Protein AF-A0A1J5SQ26-F1 (afdb_monomer_lite)

Foldseek 3Di:
DQDLVNVLVVLVVVLVVLVVVLVVLVPDPDDRDPVSVVSNVVSVVVNVVSVVVNVVSPDDPPDPPPPPDDDDDDD

Radius of gyration: 22.2 Å; chains: 1; bounding box: 56×21×69 Å

pLDDT: mean 85.77, std 16.11, range [51.41, 98.19]

Sequence (75 aa):
MVTRTELCEMVRSGRTAIEYRLLGVLMRPRMFTEADEKELEALKELITRYDELMAVCLEPPEMPEAVGDADGDTK

Organism: NCBI:txid410659

Structure (mmCIF, N/CA/C/O backbone):
data_AF-A0A1J5SQ26-F1
#
_entry.id   AF-A0A1J5SQ26-F1
#
loop_
_atom_site.group_PDB
_atom_site.id
_atom_site.type_symbol
_atom_site.label_atom_id
_atom_site.label_alt_id
_atom_site.label_comp_id
_atom_site.label_asym_id
_atom_site.label_entity_id
_atom_site.label_seq_id
_atom_site.pdbx_PDB_ins_code
_atom_site.Cartn_x
_atom_site.Cartn_y
_atom_site.Cartn_z
_atom_site.occupancy
_atom_site.B_iso_or_equiv
_atom_site.auth_seq_id
_atom_site.auth_comp_id
_atom_site.auth_asym_id
_atom_site.auth_atom_id
_atom_site.pdbx_PDB_model_num
ATOM 1 N N . MET A 1 1 ? 8.874 -13.819 -20.735 1.00 72.62 1 MET A N 1
ATOM 2 C CA . MET A 1 1 ? 9.739 -12.861 -20.014 1.00 72.62 1 MET A CA 1
ATOM 3 C C . MET A 1 1 ? 8.874 -11.671 -19.664 1.00 72.62 1 MET A C 1
ATOM 5 O O . MET A 1 1 ? 8.123 -11.260 -20.534 1.00 72.62 1 MET A O 1
ATOM 9 N N . VAL A 1 2 ? 8.936 -11.183 -18.427 1.00 83.06 2 VAL A N 1
ATOM 10 C CA . VAL A 1 2 ? 8.248 -9.949 -18.022 1.00 83.06 2 VAL A CA 1
ATOM 11 C C . VAL A 1 2 ? 9.128 -8.773 -18.437 1.00 83.06 2 VAL A C 1
ATOM 13 O O . VAL A 1 2 ? 10.323 -8.767 -18.144 1.00 83.06 2 VAL A O 1
ATOM 16 N N . THR A 1 3 ? 8.562 -7.814 -19.156 1.00 90.44 3 THR A N 1
ATOM 17 C CA . THR A 1 3 ? 9.246 -6.583 -19.559 1.00 90.44 3 THR A CA 1
ATOM 18 C C . THR A 1 3 ? 9.386 -5.625 -18.376 1.00 90.44 3 THR A C 1
ATOM 20 O O . THR A 1 3 ? 8.626 -5.681 -17.410 1.00 90.44 3 THR A O 1
ATOM 23 N N . ARG A 1 4 ? 10.338 -4.688 -18.455 1.00 88.00 4 ARG A N 1
ATOM 24 C CA . ARG A 1 4 ? 10.487 -3.629 -17.444 1.00 88.00 4 ARG A CA 1
ATOM 25 C C . ARG A 1 4 ? 9.193 -2.829 -17.258 1.00 88.00 4 ARG A C 1
ATOM 27 O O . ARG A 1 4 ? 8.822 -2.531 -16.130 1.00 88.00 4 ARG A O 1
ATOM 34 N N . THR A 1 5 ? 8.489 -2.528 -18.349 1.00 89.94 5 THR A N 1
ATOM 35 C CA . THR A 1 5 ? 7.208 -1.811 -18.309 1.00 89.94 5 THR A CA 1
ATOM 36 C C . THR A 1 5 ? 6.151 -2.592 -17.532 1.00 89.94 5 THR A C 1
ATOM 38 O O . THR A 1 5 ? 5.548 -2.031 -16.620 1.00 89.94 5 THR A O 1
ATOM 41 N N . GLU A 1 6 ? 5.981 -3.887 -17.820 1.00 92.38 6 GLU A N 1
ATOM 42 C CA . GLU A 1 6 ? 5.046 -4.755 -17.087 1.00 92.38 6 GLU A CA 1
ATOM 43 C C . GLU A 1 6 ? 5.420 -4.853 -15.601 1.00 92.38 6 GLU A C 1
ATOM 45 O O . GLU A 1 6 ? 4.551 -4.773 -14.734 1.00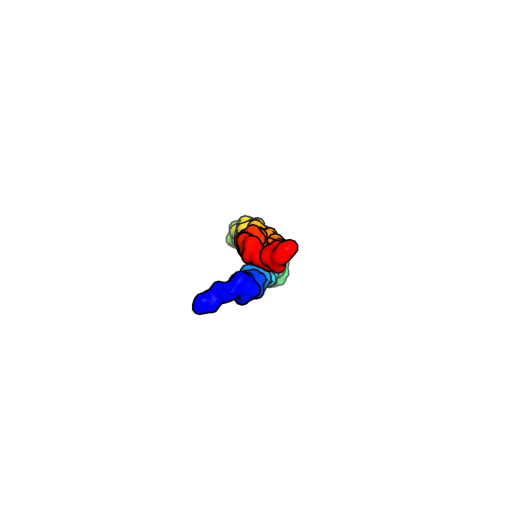 92.38 6 GLU A O 1
ATOM 50 N N . LEU A 1 7 ? 6.715 -4.956 -15.279 1.00 91.50 7 LEU A N 1
ATOM 51 C CA . LEU A 1 7 ? 7.188 -4.938 -13.893 1.00 91.50 7 LEU A CA 1
ATOM 52 C C . LEU A 1 7 ? 6.795 -3.633 -13.186 1.00 91.50 7 LEU A C 1
ATOM 54 O O . LEU A 1 7 ? 6.262 -3.661 -12.079 1.00 91.50 7 LEU A O 1
ATOM 58 N N . CYS A 1 8 ? 6.983 -2.491 -13.843 1.00 92.88 8 CYS A N 1
ATOM 59 C CA . CYS A 1 8 ? 6.640 -1.185 -13.291 1.00 92.88 8 CYS A CA 1
ATOM 60 C C . CYS A 1 8 ? 5.134 -0.929 -13.177 1.00 92.88 8 CYS A C 1
ATOM 62 O O . CYS A 1 8 ? 4.691 -0.174 -12.310 1.00 92.88 8 CYS A O 1
ATOM 64 N N . GLU A 1 9 ? 4.316 -1.543 -14.028 1.00 94.12 9 GLU A N 1
ATOM 65 C CA . GLU A 1 9 ? 2.860 -1.556 -13.867 1.00 94.12 9 GLU A CA 1
ATOM 66 C C . GLU A 1 9 ? 2.427 -2.411 -12.674 1.00 94.12 9 GLU A C 1
ATOM 68 O O . GLU A 1 9 ? 1.567 -1.986 -11.897 1.00 94.12 9 GLU A O 1
ATOM 73 N N . MET A 1 10 ? 3.061 -3.568 -12.470 1.00 95.00 10 MET A N 1
ATOM 74 C CA . MET A 1 10 ? 2.809 -4.409 -11.299 1.00 95.00 10 MET A CA 1
ATOM 75 C C . MET A 1 10 ? 3.211 -3.710 -9.997 1.00 95.00 10 MET A C 1
ATOM 77 O O . MET A 1 10 ? 2.431 -3.721 -9.046 1.00 95.00 10 MET A O 1
ATOM 81 N N . VAL A 1 11 ? 4.373 -3.046 -9.958 1.00 94.88 11 VAL A N 1
ATOM 82 C CA . VAL A 1 11 ? 4.816 -2.266 -8.788 1.00 94.88 11 VAL A CA 1
ATOM 83 C C . VAL A 1 11 ? 3.825 -1.138 -8.483 1.00 94.88 11 VAL A C 1
ATOM 85 O O . VAL A 1 11 ? 3.372 -1.019 -7.345 1.00 94.88 11 VAL A O 1
ATOM 88 N N . ARG A 1 12 ? 3.403 -0.357 -9.490 1.00 94.75 12 ARG A N 1
ATOM 89 C CA . ARG A 1 12 ? 2.375 0.688 -9.307 1.00 94.75 12 ARG A CA 1
ATOM 90 C C . ARG A 1 12 ? 1.070 0.121 -8.757 1.00 94.75 12 ARG A C 1
ATOM 92 O O . ARG A 1 12 ? 0.531 0.652 -7.790 1.00 94.75 12 ARG A O 1
ATOM 99 N N . SER A 1 13 ? 0.594 -0.977 -9.337 1.00 95.75 13 SER A N 1
ATOM 100 C CA . SER A 1 13 ? -0.651 -1.627 -8.918 1.00 95.75 13 SER A CA 1
ATOM 101 C C . SER A 1 13 ? -0.569 -2.142 -7.479 1.00 95.75 13 SER A C 1
ATOM 103 O O . SER A 1 13 ? -1.499 -1.948 -6.696 1.00 95.75 13 SER A O 1
ATOM 105 N N . GLY A 1 14 ? 0.561 -2.750 -7.104 1.00 95.94 14 GLY A N 1
ATOM 106 C CA . GLY A 1 14 ? 0.811 -3.206 -5.738 1.00 95.94 14 GLY A CA 1
ATOM 107 C C . GLY A 1 14 ? 0.833 -2.050 -4.739 1.00 95.94 14 GLY A C 1
ATOM 108 O O . GLY A 1 14 ? 0.164 -2.129 -3.710 1.00 95.94 14 GLY A O 1
ATOM 109 N N . ARG A 1 15 ? 1.495 -0.936 -5.077 1.00 95.69 15 ARG A N 1
ATOM 110 C CA . ARG A 1 15 ? 1.514 0.275 -4.244 1.00 95.69 15 ARG A CA 1
ATOM 111 C C . ARG A 1 15 ? 0.102 0.804 -3.989 1.00 95.69 15 ARG A C 1
ATOM 113 O O . ARG A 1 15 ? -0.277 1.016 -2.840 1.00 95.69 15 ARG A O 1
ATOM 120 N N . THR A 1 16 ? -0.704 0.933 -5.040 1.00 96.00 16 THR A N 1
ATOM 121 C CA . THR A 1 16 ? -2.104 1.367 -4.934 1.00 96.00 16 THR A CA 1
ATOM 122 C C . THR A 1 16 ? -2.943 0.422 -4.065 1.00 96.00 16 THR A C 1
ATOM 124 O O . THR A 1 16 ? -3.752 0.876 -3.256 1.00 96.00 16 THR A O 1
ATOM 127 N N . ALA A 1 17 ? -2.742 -0.895 -4.164 1.00 97.44 17 ALA A N 1
ATOM 128 C CA . ALA A 1 17 ? -3.441 -1.856 -3.309 1.00 97.44 17 ALA A CA 1
ATOM 129 C C . ALA A 1 17 ? -3.103 -1.671 -1.817 1.00 97.44 17 ALA A C 1
ATOM 131 O O . ALA A 1 17 ? -3.986 -1.787 -0.962 1.00 97.44 17 ALA A O 1
ATOM 132 N N . ILE A 1 18 ? -1.848 -1.340 -1.499 1.00 97.38 18 ILE A N 1
ATOM 133 C CA . ILE A 1 18 ? -1.403 -1.069 -0.126 1.00 97.38 18 ILE A CA 1
ATOM 134 C C . ILE A 1 18 ? -2.035 0.223 0.403 1.00 97.38 18 ILE A C 1
ATOM 136 O O . ILE A 1 18 ? -2.528 0.237 1.530 1.00 97.38 18 ILE A O 1
ATOM 140 N N . GLU A 1 19 ? -2.107 1.278 -0.412 1.00 96.44 19 GLU A N 1
ATOM 141 C CA . GLU A 1 19 ? -2.784 2.532 -0.049 1.00 96.44 19 GLU A CA 1
ATOM 142 C C . GLU A 1 19 ? -4.273 2.316 0.246 1.00 96.44 19 GLU A C 1
ATOM 144 O O . GLU A 1 19 ? -4.789 2.808 1.253 1.00 96.44 19 GLU A O 1
ATOM 149 N N . TYR A 1 20 ? -4.966 1.517 -0.573 1.00 97.75 20 TYR A N 1
ATOM 150 C CA . TYR A 1 20 ? -6.355 1.149 -0.295 1.00 97.75 20 TYR A CA 1
ATOM 151 C C . TYR A 1 20 ? -6.494 0.359 1.003 1.00 97.75 20 TYR A C 1
ATOM 153 O O . TYR A 1 20 ? -7.454 0.561 1.751 1.00 97.75 20 TYR A O 1
ATOM 161 N N . ARG A 1 21 ? -5.540 -0.527 1.305 1.00 97.31 21 ARG A N 1
ATOM 162 C CA . ARG A 1 21 ? -5.553 -1.271 2.564 1.00 97.31 21 ARG A CA 1
ATOM 163 C C . ARG A 1 21 ? -5.335 -0.349 3.762 1.00 97.31 21 ARG A C 1
ATOM 165 O O . ARG A 1 21 ? -6.070 -0.482 4.738 1.00 97.31 21 ARG A O 1
ATOM 172 N N . LEU A 1 22 ? -4.407 0.603 3.663 1.00 97.31 22 LEU A N 1
ATOM 173 C CA . LEU A 1 22 ? -4.158 1.633 4.675 1.00 97.31 22 LEU A CA 1
ATOM 174 C C . LEU A 1 22 ? -5.435 2.431 4.964 1.00 97.31 22 LEU A C 1
ATOM 176 O O . LEU A 1 22 ? -5.863 2.520 6.115 1.00 97.31 22 LEU A O 1
ATOM 180 N N .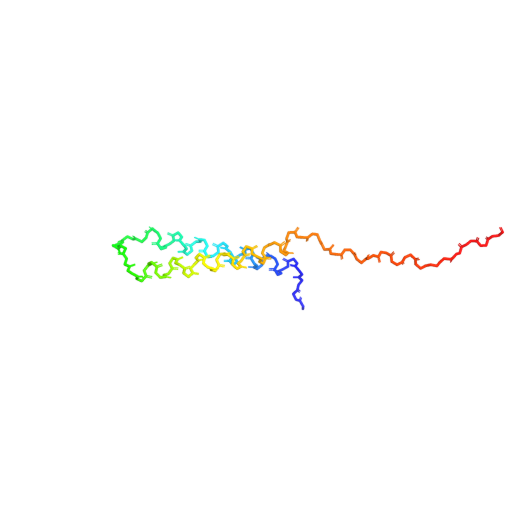 LEU A 1 23 ? -6.094 2.930 3.915 1.00 96.69 23 LEU A N 1
ATOM 181 C CA . LEU A 1 23 ? -7.373 3.627 4.035 1.00 96.69 23 LEU A CA 1
ATOM 182 C C . LEU A 1 23 ? -8.434 2.738 4.701 1.00 96.69 23 LEU A C 1
ATOM 184 O O . LEU A 1 23 ? -9.143 3.176 5.605 1.00 96.69 23 LEU A O 1
ATOM 188 N N . GLY A 1 24 ? -8.500 1.467 4.303 1.00 96.94 24 GLY A N 1
ATOM 189 C CA . GLY A 1 24 ? -9.417 0.487 4.871 1.00 96.94 24 GLY A CA 1
ATOM 190 C C . GLY A 1 24 ? -9.202 0.215 6.361 1.00 96.94 24 GLY A C 1
ATOM 191 O O . GLY A 1 24 ? -10.169 -0.116 7.039 1.00 96.94 24 GLY A O 1
ATOM 192 N N . VAL A 1 25 ? -7.980 0.354 6.889 1.00 97.06 25 VAL A N 1
ATOM 193 C CA . VAL A 1 25 ? -7.699 0.276 8.335 1.00 97.06 25 VAL A CA 1
ATOM 194 C C . VAL A 1 25 ? -8.164 1.546 9.048 1.00 97.06 25 VAL A C 1
ATOM 196 O O . VAL A 1 25 ? -8.828 1.459 10.079 1.00 97.06 25 VAL A O 1
ATOM 199 N N . LEU A 1 26 ? -7.877 2.719 8.478 1.00 95.00 26 LEU A N 1
ATOM 200 C CA . LEU A 1 26 ? -8.239 4.018 9.058 1.00 95.00 26 LEU A CA 1
ATOM 201 C C . LEU A 1 26 ? -9.756 4.262 9.096 1.00 95.00 26 LEU A C 1
ATOM 203 O O . LEU A 1 26 ? -10.246 4.953 9.983 1.00 95.00 26 LEU A O 1
ATOM 207 N N . MET A 1 27 ? -10.502 3.696 8.145 1.00 96.75 27 MET A N 1
ATOM 208 C CA . MET A 1 27 ? -11.948 3.901 8.005 1.00 96.75 27 MET A CA 1
ATOM 209 C C . MET A 1 27 ? -12.810 2.813 8.664 1.00 96.75 27 MET A C 1
ATOM 211 O O . MET A 1 27 ? -14.027 2.804 8.467 1.00 96.75 27 MET A O 1
ATOM 215 N N . ARG A 1 28 ? -12.230 1.862 9.412 1.00 94.62 28 ARG A N 1
ATOM 216 C CA . ARG A 1 28 ? -13.013 0.761 10.002 1.00 94.62 28 ARG A CA 1
ATOM 217 C C . ARG A 1 28 ? -14.102 1.314 10.935 1.00 94.62 28 ARG A C 1
ATOM 219 O O . ARG A 1 28 ? -13.787 2.106 11.819 1.00 94.62 28 ARG A O 1
ATOM 226 N N . PRO A 1 29 ? -15.364 0.855 10.831 1.00 93.88 29 PRO A N 1
ATOM 227 C CA . PRO A 1 29 ? -16.457 1.317 11.688 1.00 93.88 29 PRO A CA 1
ATOM 228 C C . PRO A 1 29 ? -16.437 0.602 13.051 1.00 93.88 29 PRO A C 1
ATOM 230 O O . PRO A 1 29 ? -17.435 0.045 1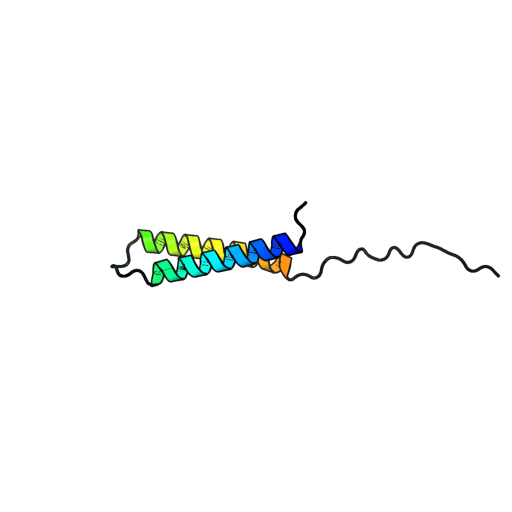3.501 1.00 93.88 29 PRO A O 1
ATOM 233 N N . ARG A 1 30 ? -15.269 0.550 13.693 1.00 94.06 30 ARG A N 1
ATOM 234 C CA . ARG A 1 30 ? -15.067 -0.029 15.023 1.00 94.06 30 ARG A CA 1
ATOM 235 C C . ARG A 1 30 ? -13.987 0.744 15.767 1.00 94.06 30 ARG A C 1
ATOM 237 O O . ARG A 1 30 ? -13.220 1.484 15.162 1.00 94.06 30 ARG A O 1
ATOM 244 N N . MET A 1 31 ? -13.908 0.529 17.077 1.00 95.50 31 MET A N 1
ATOM 245 C CA . MET A 1 31 ? -12.815 1.063 17.889 1.00 95.50 31 MET A CA 1
ATOM 246 C C . MET A 1 31 ? -11.464 0.586 17.348 1.00 95.50 31 MET A C 1
ATOM 248 O O . MET A 1 31 ? -11.321 -0.573 16.937 1.00 95.50 31 MET A O 1
ATOM 252 N N . PHE A 1 32 ? -10.496 1.498 17.355 1.00 96.19 32 PHE A N 1
ATOM 253 C CA . PHE A 1 32 ? -9.122 1.224 16.967 1.00 96.19 32 PHE A CA 1
ATOM 254 C C . PHE A 1 32 ? -8.454 0.325 18.014 1.00 96.19 32 PHE A C 1
ATOM 256 O O . PHE A 1 32 ? -8.634 0.517 19.216 1.00 96.19 32 PHE A O 1
ATOM 263 N N . THR A 1 33 ? -7.722 -0.684 17.557 1.00 97.69 33 THR A N 1
ATOM 264 C CA . THR A 1 33 ? -7.103 -1.715 18.399 1.00 97.69 33 THR A CA 1
ATOM 265 C C . THR A 1 33 ? -5.606 -1.803 18.135 1.00 97.69 33 THR A C 1
ATOM 267 O O . THR A 1 33 ? -5.134 -1.397 17.079 1.00 97.69 33 THR A O 1
ATOM 270 N N . GLU A 1 34 ? -4.861 -2.427 19.047 1.00 97.88 34 GLU A N 1
ATOM 271 C CA . GLU A 1 34 ? -3.431 -2.718 18.857 1.00 97.88 34 GLU A CA 1
ATOM 272 C C . GLU A 1 34 ? -3.159 -3.521 17.566 1.00 97.88 34 GLU A C 1
ATOM 274 O O . GLU A 1 34 ? -2.126 -3.361 16.922 1.00 97.88 34 GLU A O 1
ATOM 279 N N . ALA A 1 35 ? -4.106 -4.367 17.141 1.00 96.94 35 ALA A N 1
ATOM 280 C CA . ALA A 1 35 ? -4.000 -5.078 15.869 1.00 96.94 35 ALA A CA 1
ATOM 281 C C . ALA A 1 35 ? -4.048 -4.125 14.662 1.00 96.94 35 ALA A C 1
ATOM 283 O O . ALA A 1 35 ? -3.351 -4.361 13.679 1.00 96.94 35 ALA A O 1
ATOM 284 N N . ASP A 1 36 ? -4.837 -3.047 14.736 1.00 97.69 36 ASP A N 1
ATOM 285 C CA . ASP A 1 36 ? -4.862 -2.021 13.690 1.00 97.69 36 ASP A CA 1
ATOM 286 C C . ASP A 1 36 ? -3.561 -1.224 13.669 1.00 97.69 36 ASP A C 1
ATOM 288 O O . ASP A 1 36 ? -3.052 -0.927 12.597 1.00 97.69 36 ASP A O 1
ATOM 292 N N . GLU A 1 37 ? -3.002 -0.913 14.839 1.00 97.44 37 GLU A N 1
ATOM 293 C CA . GLU A 1 37 ? -1.718 -0.220 14.952 1.00 97.44 37 GLU A CA 1
ATOM 294 C C . GLU A 1 37 ? -0.585 -1.026 14.309 1.00 97.44 37 GLU A C 1
ATOM 296 O O . GLU A 1 37 ? 0.144 -0.506 13.465 1.00 97.44 37 GLU A O 1
ATOM 301 N N . LYS A 1 38 ? -0.498 -2.325 14.628 1.00 98.19 38 LYS A N 1
ATOM 302 C CA . LYS A 1 38 ? 0.468 -3.244 14.005 1.00 98.19 38 LYS A CA 1
ATOM 303 C C . LYS A 1 38 ? 0.258 -3.362 12.499 1.00 98.19 38 LYS A C 1
ATOM 305 O O . LYS A 1 38 ? 1.230 -3.414 11.750 1.00 98.19 38 LYS A O 1
ATOM 310 N N . GLU A 1 39 ? -0.995 -3.400 12.048 1.00 98.00 39 GLU A N 1
ATOM 311 C CA . GLU A 1 39 ? -1.312 -3.432 10.621 1.00 98.00 39 GLU A CA 1
ATOM 312 C C . GLU A 1 39 ? -0.888 -2.131 9.922 1.00 98.00 39 GLU A C 1
ATOM 314 O O . GLU A 1 39 ? -0.268 -2.194 8.864 1.00 98.00 39 GLU A O 1
ATOM 319 N N . LEU A 1 40 ? -1.149 -0.960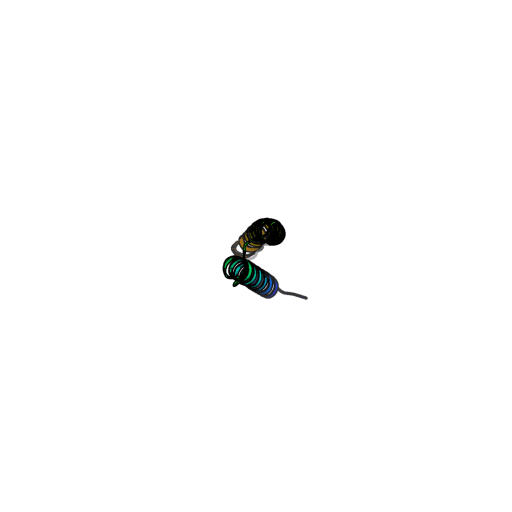 10.513 1.00 97.56 40 LEU A N 1
ATOM 320 C CA . LEU A 1 40 ? -0.701 0.324 9.965 1.00 97.56 40 LEU A CA 1
ATOM 321 C C . LEU A 1 40 ? 0.822 0.402 9.863 1.00 97.56 40 LEU A C 1
ATOM 323 O O . LEU A 1 40 ? 1.325 0.882 8.851 1.00 97.56 40 LEU A O 1
ATOM 327 N N . GLU A 1 41 ? 1.548 -0.057 10.881 1.00 97.94 41 GLU A N 1
ATOM 328 C CA . GLU A 1 41 ? 3.010 -0.021 10.868 1.00 97.94 41 GLU A CA 1
ATOM 329 C C . GLU A 1 41 ? 3.586 -0.923 9.770 1.00 97.94 41 GLU A C 1
ATOM 331 O O . GLU A 1 41 ? 4.406 -0.479 8.967 1.00 97.94 41 GLU A O 1
ATOM 336 N N . ALA A 1 42 ? 3.060 -2.144 9.640 1.00 98.19 42 ALA A N 1
ATOM 337 C CA . ALA A 1 42 ? 3.444 -3.051 8.562 1.00 98.19 42 ALA A CA 1
ATOM 338 C C . ALA A 1 42 ? 3.122 -2.476 7.169 1.00 98.19 42 ALA A C 1
ATOM 340 O O . ALA A 1 42 ? 3.914 -2.617 6.236 1.00 98.19 42 ALA A O 1
ATOM 341 N N . LEU A 1 43 ? 1.973 -1.808 7.009 1.00 98.12 43 LEU A N 1
ATOM 342 C CA . LEU A 1 43 ? 1.590 -1.176 5.743 1.00 98.12 43 LEU A CA 1
ATOM 343 C C . LEU A 1 43 ? 2.500 0.006 5.392 1.00 98.12 43 LEU A C 1
ATOM 345 O O . LEU A 1 43 ? 2.858 0.152 4.227 1.00 98.12 43 LEU A O 1
ATOM 349 N N . LYS A 1 44 ? 2.907 0.823 6.371 1.00 96.25 44 LYS A N 1
ATOM 350 C CA . LYS A 1 44 ? 3.863 1.921 6.153 1.00 96.25 44 LYS A CA 1
ATOM 351 C C . LYS A 1 44 ? 5.226 1.401 5.719 1.00 96.25 44 LYS A C 1
ATOM 353 O O . LYS A 1 44 ? 5.774 1.904 4.745 1.00 96.25 44 LYS A O 1
ATOM 358 N N . GLU A 1 45 ? 5.744 0.375 6.393 1.00 97.31 45 GLU A N 1
ATOM 359 C CA . GLU A 1 45 ? 7.012 -0.250 6.005 1.00 97.31 45 GLU A CA 1
ATOM 360 C C . GLU A 1 45 ? 6.937 -0.807 4.575 1.00 97.31 45 GLU A C 1
ATOM 362 O O . GLU A 1 45 ? 7.864 -0.648 3.779 1.00 97.31 45 GLU A O 1
ATOM 367 N N . LEU A 1 46 ? 5.803 -1.414 4.217 1.00 96.94 46 LEU A N 1
ATOM 368 C CA . LEU A 1 46 ? 5.591 -1.942 2.877 1.00 96.94 46 LEU A CA 1
ATOM 369 C C . LEU A 1 46 ? 5.502 -0.834 1.814 1.00 96.94 46 LEU A C 1
ATOM 371 O O . LEU A 1 46 ? 6.046 -1.016 0.727 1.00 96.94 46 LEU A O 1
ATOM 375 N N . ILE A 1 47 ? 4.878 0.311 2.119 1.00 96.00 47 ILE A N 1
ATOM 376 C CA . ILE A 1 47 ? 4.874 1.486 1.232 1.00 96.00 47 ILE A CA 1
ATOM 377 C C . ILE A 1 47 ? 6.304 1.953 0.960 1.00 96.00 47 ILE A C 1
ATOM 379 O O . ILE A 1 47 ? 6.651 2.111 -0.206 1.00 96.00 47 ILE A O 1
ATOM 383 N N . THR A 1 48 ? 7.147 2.084 1.990 1.00 95.19 48 THR A N 1
ATOM 384 C CA . THR A 1 48 ? 8.551 2.499 1.824 1.00 95.19 48 THR A CA 1
ATOM 385 C C . THR A 1 48 ? 9.295 1.596 0.838 1.00 95.19 48 THR A C 1
ATOM 387 O O . THR A 1 48 ? 9.954 2.083 -0.077 1.00 95.19 48 THR A O 1
ATOM 390 N N . ARG A 1 49 ? 9.124 0.272 0.947 1.00 95.50 49 ARG A N 1
ATOM 391 C CA . ARG A 1 49 ? 9.741 -0.687 0.012 1.00 95.50 49 ARG A CA 1
ATOM 392 C C . ARG A 1 49 ? 9.208 -0.543 -1.417 1.00 95.50 49 ARG A C 1
ATOM 394 O O . ARG A 1 49 ? 9.947 -0.724 -2.380 1.00 95.50 49 ARG A O 1
ATOM 401 N N . TYR A 1 50 ? 7.923 -0.232 -1.581 1.00 94.75 50 TYR A N 1
ATOM 402 C CA . TYR A 1 50 ? 7.347 0.032 -2.902 1.00 94.75 50 TYR A CA 1
ATOM 403 C C . TYR A 1 50 ? 7.804 1.370 -3.487 1.00 94.75 50 TYR A C 1
ATOM 405 O O . TYR A 1 50 ? 7.960 1.458 -4.702 1.00 94.75 50 TYR A O 1
ATOM 413 N N . ASP A 1 51 ? 8.049 2.386 -2.659 1.00 91.69 51 ASP A N 1
ATOM 414 C CA . ASP A 1 51 ? 8.607 3.667 -3.098 1.00 91.69 51 ASP A CA 1
ATOM 415 C C . ASP A 1 51 ? 10.041 3.487 -3.633 1.00 91.69 51 ASP A C 1
ATOM 417 O O . ASP A 1 51 ? 10.378 4.036 -4.683 1.00 91.69 51 ASP A O 1
ATOM 421 N N . GLU A 1 52 ? 10.852 2.634 -2.997 1.00 93.38 52 GLU A N 1
ATOM 422 C CA . GLU A 1 52 ? 12.178 2.236 -3.502 1.00 93.38 52 GLU A CA 1
ATOM 423 C C . GLU A 1 52 ? 12.086 1.533 -4.869 1.00 93.38 52 GLU A C 1
ATOM 425 O O . GLU A 1 52 ? 12.809 1.877 -5.804 1.00 93.38 52 GLU A O 1
ATOM 430 N N . LEU A 1 53 ? 11.151 0.589 -5.029 1.00 92.56 53 LEU A N 1
ATOM 431 C CA . LEU A 1 53 ? 10.918 -0.087 -6.313 1.00 92.56 53 LEU A CA 1
ATOM 432 C C . LEU A 1 53 ? 10.396 0.873 -7.392 1.00 92.56 53 LEU A C 1
ATOM 434 O O . LEU A 1 53 ? 10.733 0.741 -8.569 1.00 92.56 53 LEU A O 1
ATOM 438 N N . MET A 1 54 ? 9.579 1.852 -7.004 1.00 89.62 54 MET A N 1
ATOM 439 C CA . MET A 1 54 ? 9.076 2.888 -7.900 1.00 89.62 54 MET A CA 1
ATOM 440 C C . MET A 1 54 ? 10.186 3.814 -8.397 1.00 89.62 54 MET A C 1
ATOM 442 O O . MET A 1 54 ? 10.135 4.216 -9.558 1.00 89.62 54 MET A O 1
ATOM 446 N N . ALA A 1 55 ? 11.196 4.120 -7.577 1.00 88.44 55 ALA A N 1
ATOM 447 C CA . ALA A 1 55 ? 12.347 4.916 -8.004 1.00 88.44 55 ALA A CA 1
ATOM 448 C C . ALA A 1 55 ? 13.0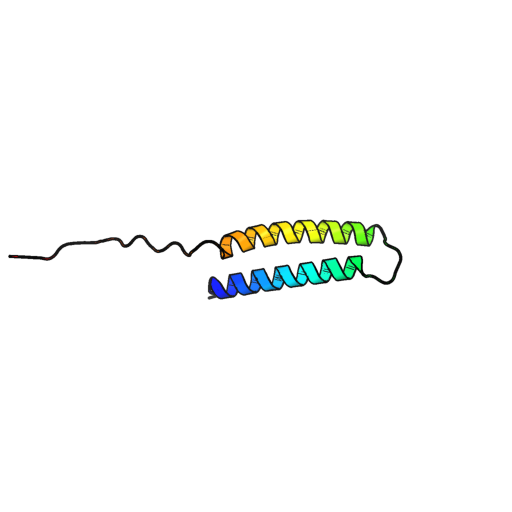65 4.262 -9.199 1.00 88.44 55 ALA A C 1
ATOM 450 O O . ALA A 1 55 ? 13.292 4.919 -10.214 1.00 88.44 55 ALA A O 1
ATOM 451 N N . VAL A 1 56 ? 13.271 2.940 -9.147 1.00 85.94 56 VAL A N 1
ATOM 452 C CA . VAL A 1 56 ? 13.846 2.148 -10.253 1.00 85.94 56 VAL A CA 1
ATOM 453 C C . VAL A 1 56 ? 12.981 2.210 -11.515 1.00 85.94 56 VAL A C 1
ATOM 455 O O . VAL A 1 56 ? 13.486 2.126 -12.631 1.00 85.94 56 VAL A O 1
ATOM 458 N N . CYS A 1 57 ? 11.666 2.365 -11.372 1.00 84.69 57 CYS A N 1
ATOM 459 C CA . CYS A 1 57 ? 10.744 2.502 -12.499 1.00 84.69 57 CYS A CA 1
ATOM 460 C C . CYS A 1 57 ? 10.722 3.898 -13.131 1.00 84.69 57 CYS A C 1
ATOM 462 O O . CYS A 1 57 ? 10.272 4.033 -14.269 1.00 84.69 57 CYS A O 1
ATOM 464 N N . LEU A 1 58 ? 11.185 4.921 -12.410 1.00 77.75 58 LEU A N 1
ATOM 465 C CA . LEU A 1 58 ? 11.262 6.303 -12.886 1.00 77.75 58 LEU A CA 1
ATOM 466 C C . LEU A 1 58 ? 12.595 6.617 -13.573 1.00 77.75 58 LEU A C 1
ATOM 468 O O . LEU A 1 58 ? 12.669 7.577 -14.339 1.00 77.75 58 LEU A O 1
ATOM 472 N N . GLU A 1 59 ? 13.633 5.812 -13.339 1.00 73.94 59 GLU A N 1
ATOM 473 C CA . GLU A 1 59 ? 14.908 5.963 -14.033 1.00 73.94 59 GLU A CA 1
ATOM 474 C C . GLU A 1 59 ? 14.737 5.687 -15.540 1.00 73.94 59 GLU A C 1
ATOM 476 O O . GLU A 1 59 ? 14.130 4.681 -15.934 1.00 73.94 59 GLU A O 1
ATOM 481 N N . PRO A 1 60 ? 15.245 6.548 -16.437 1.00 61.62 60 PRO A N 1
ATOM 482 C CA . PRO A 1 60 ? 15.274 6.218 -17.855 1.00 61.62 60 PRO A CA 1
ATOM 483 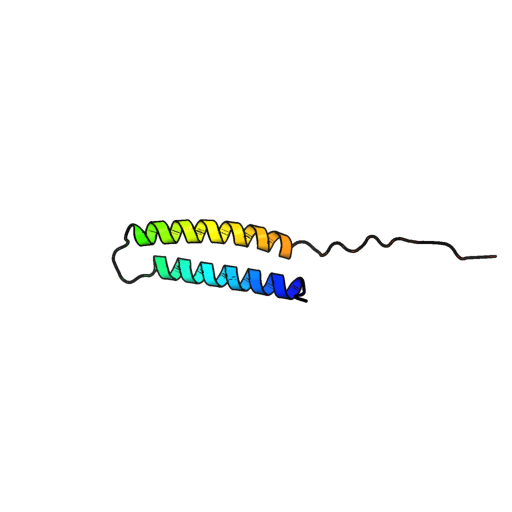C C . PRO A 1 60 ? 16.070 4.918 -18.053 1.00 61.62 60 PRO A C 1
ATOM 485 O O . PRO A 1 60 ? 17.026 4.676 -17.319 1.00 61.62 60 PRO A O 1
ATOM 488 N N . PRO A 1 61 ? 15.660 4.032 -18.980 1.00 62.75 61 PRO A N 1
ATOM 489 C CA . PRO A 1 61 ? 16.437 2.828 -19.253 1.00 62.75 61 PRO A CA 1
ATOM 490 C C . PRO A 1 61 ? 17.861 3.241 -19.629 1.00 62.75 61 PRO A C 1
ATOM 492 O O . PRO A 1 61 ? 18.023 4.173 -20.419 1.00 62.75 61 PRO A O 1
ATOM 495 N N . GLU A 1 62 ? 18.867 2.564 -19.066 1.00 60.78 62 GLU A N 1
ATOM 496 C CA . GLU A 1 62 ? 20.250 2.711 -19.517 1.00 60.78 62 GLU A CA 1
ATOM 497 C C . GLU A 1 62 ? 20.266 2.429 -21.020 1.00 60.78 62 GLU A C 1
ATOM 499 O O . GLU A 1 62 ? 20.054 1.301 -21.473 1.00 60.78 62 GLU A O 1
ATOM 504 N N . MET A 1 63 ? 20.412 3.490 -21.812 1.00 60.06 63 MET A N 1
ATOM 505 C CA . MET A 1 63 ? 20.693 3.346 -23.228 1.00 60.06 63 MET A CA 1
ATOM 506 C C . MET A 1 63 ? 22.062 2.674 -23.288 1.00 60.06 63 MET A C 1
ATOM 508 O O . MET A 1 63 ? 22.994 3.223 -22.694 1.00 60.06 63 MET A O 1
ATOM 512 N N . PRO A 1 64 ? 22.214 1.513 -23.951 1.00 54.62 64 PRO A N 1
ATOM 513 C CA . PRO A 1 64 ? 23.544 0.983 -24.184 1.00 54.62 64 PRO A CA 1
ATOM 514 C C . PRO A 1 64 ? 24.334 2.092 -24.873 1.00 54.62 64 PRO A C 1
ATOM 516 O O . PRO A 1 64 ? 23.864 2.642 -25.877 1.00 54.62 64 PRO A O 1
ATOM 519 N N . GLU A 1 65 ? 25.471 2.475 -24.282 1.00 54.22 65 GLU A N 1
ATOM 520 C CA . GLU A 1 65 ? 26.403 3.396 -24.919 1.00 54.22 65 GLU A CA 1
ATOM 521 C C . GLU A 1 65 ? 26.567 2.905 -26.350 1.00 54.22 65 GLU A C 1
ATOM 523 O O . GLU A 1 65 ? 26.864 1.728 -26.576 1.00 54.22 65 GLU A O 1
ATOM 528 N N . ALA A 1 66 ? 26.259 3.770 -27.317 1.00 55.22 66 ALA A N 1
ATOM 529 C CA . ALA A 1 66 ? 26.535 3.464 -28.701 1.00 55.22 66 ALA A CA 1
ATOM 530 C C . ALA A 1 66 ? 28.042 3.232 -28.771 1.00 55.22 66 ALA A C 1
ATOM 532 O O . ALA A 1 66 ? 28.822 4.186 -28.769 1.00 55.22 66 ALA A O 1
ATOM 533 N N . VAL A 1 67 ? 28.443 1.961 -28.768 1.00 54.28 67 VAL A N 1
ATOM 534 C CA . VAL A 1 67 ? 29.773 1.540 -29.166 1.00 54.28 67 VAL A CA 1
ATOM 535 C C . VAL A 1 67 ? 29.846 1.964 -30.621 1.00 54.28 67 VAL A C 1
ATOM 537 O O . VAL A 1 67 ? 29.335 1.291 -31.515 1.00 54.28 67 VAL A O 1
ATOM 540 N N . GLY A 1 68 ? 30.347 3.177 -30.832 1.00 57.62 68 GLY A N 1
ATOM 541 C CA . GLY A 1 68 ? 30.723 3.682 -32.134 1.00 57.62 68 GLY A CA 1
ATOM 542 C C . GLY A 1 68 ? 31.925 2.877 -32.583 1.00 57.62 68 GLY A C 1
ATOM 543 O O . GLY A 1 68 ? 33.052 3.347 -32.474 1.00 57.62 68 GLY A O 1
ATOM 544 N N . ASP A 1 69 ? 31.678 1.647 -33.023 1.00 51.41 69 ASP A N 1
ATOM 545 C CA . ASP A 1 69 ? 32.684 0.847 -33.687 1.00 51.41 69 ASP A CA 1
ATOM 546 C C . ASP A 1 69 ? 32.742 1.246 -35.161 1.00 51.41 69 ASP A C 1
ATOM 548 O O . ASP A 1 69 ? 31.801 1.057 -35.930 1.00 51.41 69 ASP A O 1
ATOM 552 N N . ALA A 1 70 ? 33.916 1.787 -35.476 1.00 51.66 70 ALA A N 1
ATOM 553 C CA . ALA A 1 70 ? 34.708 1.549 -36.670 1.00 51.66 70 ALA A CA 1
ATOM 554 C C . ALA A 1 70 ? 34.175 2.026 -38.035 1.00 51.66 70 ALA A C 1
ATOM 556 O O . ALA A 1 70 ? 33.299 1.433 -38.653 1.00 51.66 70 ALA A O 1
ATOM 557 N N . ASP A 1 71 ? 34.893 3.040 -38.527 1.00 53.34 71 ASP A N 1
ATOM 558 C CA . ASP A 1 71 ? 35.738 2.941 -39.725 1.00 53.34 71 ASP A CA 1
ATOM 559 C C . ASP A 1 71 ? 35.040 2.759 -41.083 1.00 53.34 71 ASP A C 1
ATOM 561 O O . ASP A 1 71 ? 34.392 1.755 -41.369 1.00 53.34 71 ASP A O 1
ATOM 565 N N . GLY A 1 72 ? 35.268 3.727 -41.973 1.00 55.00 72 GLY A N 1
ATOM 566 C CA . GLY A 1 72 ? 34.915 3.589 -43.380 1.00 55.00 72 GLY A CA 1
ATOM 567 C C . GLY A 1 72 ? 34.630 4.904 -44.091 1.00 55.00 72 GLY A C 1
ATOM 568 O O . GLY A 1 72 ? 33.477 5.192 -44.379 1.00 55.00 72 GLY A O 1
ATOM 569 N N . ASP A 1 73 ? 35.676 5.662 -44.429 1.00 56.56 73 ASP A N 1
ATOM 570 C CA . ASP A 1 73 ? 35.715 6.339 -45.736 1.00 56.56 73 ASP A CA 1
ATOM 571 C C . ASP A 1 73 ? 37.171 6.663 -46.124 1.00 56.56 73 ASP A C 1
ATOM 573 O O . ASP A 1 73 ? 37.769 7.648 -45.703 1.00 56.56 73 ASP A O 1
ATOM 577 N N . THR A 1 74 ? 37.876 5.704 -46.725 1.00 58.81 74 THR A N 1
ATOM 578 C CA . THR A 1 74 ? 38.205 5.636 -48.164 1.00 58.81 74 THR A CA 1
ATOM 579 C C . THR A 1 74 ? 37.827 6.861 -49.013 1.00 58.81 74 THR A C 1
ATOM 581 O O . THR A 1 74 ? 36.742 6.889 -49.580 1.00 58.81 74 THR A O 1
ATOM 584 N N . LYS A 1 75 ? 38.775 7.778 -49.262 1.00 55.81 75 LYS A N 1
ATOM 585 C CA . LYS A 1 75 ? 39.438 7.962 -50.578 1.00 55.81 75 LYS A CA 1
ATOM 586 C C . LYS A 1 75 ? 40.509 9.049 -50.565 1.00 55.81 75 LYS A C 1
ATOM 588 O O . LYS A 1 75 ? 40.279 10.102 -49.938 1.00 55.81 75 LYS A O 1
#

Secondary structure (DSSP, 8-state):
---HHHHHHHHHHHHHHHHHHHHHHHT-SS---HHHHHHHHHHHHHHHHHHHHHHHHHSPP-PPP----------